Protein AF-A0A835L1B3-F1 (afdb_monomer_lite)

pLDDT: mean 74.85, std 22.52, range [35.69, 96.69]

Organism: Spodoptera exigua (NCBI:txid7107)

Structure (mmCIF, N/CA/C/O backbone):
data_AF-A0A835L1B3-F1
#
_entry.id   AF-A0A835L1B3-F1
#
loop_
_atom_site.group_PDB
_atom_site.id
_atom_site.type_symbol
_atom_site.label_atom_id
_atom_site.label_alt_id
_atom_site.label_comp_id
_atom_site.label_asym_id
_atom_site.label_entity_id
_atom_site.label_seq_id
_atom_site.pdbx_PDB_ins_code
_atom_site.Cartn_x
_atom_site.Cartn_y
_atom_site.Cartn_z
_atom_site.occupancy
_atom_site.B_iso_or_equiv
_atom_site.auth_seq_id
_atom_site.auth_comp_id
_atom_site.auth_asym_id
_atom_site.auth_atom_id
_atom_site.pdbx_PDB_model_num
ATOM 1 N N . MET A 1 1 ? 25.048 12.901 58.924 1.00 39.56 1 MET A N 1
ATOM 2 C CA . MET A 1 1 ? 25.693 12.198 57.788 1.00 39.56 1 MET A CA 1
ATOM 3 C C . MET A 1 1 ? 25.526 13.063 56.539 1.00 39.56 1 MET A C 1
ATOM 5 O O . MET A 1 1 ? 24.393 13.401 56.246 1.00 39.56 1 MET A O 1
ATOM 9 N N . LYS A 1 2 ? 26.580 13.683 55.970 1.00 37.50 2 LYS A N 1
ATOM 10 C CA . LYS A 1 2 ? 27.418 13.168 54.846 1.00 37.50 2 LYS A CA 1
ATOM 11 C C . LYS A 1 2 ? 26.522 12.588 53.729 1.00 37.50 2 LYS A C 1
ATOM 13 O O . LYS A 1 2 ? 25.831 11.626 54.021 1.00 37.50 2 LYS A O 1
ATOM 18 N N . LEU A 1 3 ? 26.440 13.075 52.483 1.00 40.12 3 LEU A N 1
ATOM 19 C CA . LEU A 1 3 ? 27.390 13.658 51.502 1.00 40.12 3 LEU A CA 1
ATOM 20 C C . LEU A 1 3 ? 26.529 14.501 50.509 1.00 40.12 3 LEU A C 1
ATOM 22 O O . LEU A 1 3 ? 25.433 14.061 50.192 1.00 40.12 3 LEU A O 1
ATOM 26 N N . ILE A 1 4 ? 26.767 15.745 50.071 1.00 42.94 4 ILE A N 1
ATOM 27 C CA . ILE A 1 4 ? 27.877 16.436 49.381 1.00 42.94 4 ILE A CA 1
ATOM 28 C C . ILE A 1 4 ? 28.267 15.842 48.007 1.00 42.94 4 ILE A C 1
ATOM 30 O O . ILE A 1 4 ? 29.036 14.892 47.927 1.00 42.94 4 ILE A O 1
ATOM 34 N N . THR A 1 5 ? 27.846 16.576 46.957 1.00 45.38 5 THR A N 1
ATOM 35 C CA . THR A 1 5 ? 28.504 16.827 45.643 1.00 45.38 5 THR A CA 1
ATOM 36 C C . THR A 1 5 ? 28.475 15.686 44.622 1.00 45.38 5 THR A C 1
ATOM 38 O O . THR A 1 5 ? 28.572 14.527 44.978 1.00 45.38 5 THR A O 1
ATOM 41 N N . ASN A 1 6 ? 28.354 15.910 43.312 1.00 40.44 6 ASN A N 1
ATOM 42 C CA . ASN A 1 6 ? 29.233 16.718 42.463 1.00 40.44 6 ASN A CA 1
ATOM 43 C C . ASN A 1 6 ? 28.739 16.542 41.008 1.00 40.44 6 ASN A C 1
ATOM 45 O O . ASN A 1 6 ? 28.420 15.409 40.686 1.00 40.44 6 ASN A O 1
ATOM 49 N N . GLN A 1 7 ? 28.665 17.587 40.165 1.00 42.50 7 GLN A N 1
ATOM 50 C CA . GLN A 1 7 ? 28.650 17.517 38.671 1.00 42.50 7 GLN A CA 1
ATOM 51 C C . GLN A 1 7 ? 28.363 18.885 38.009 1.00 42.50 7 GLN A C 1
ATOM 53 O O . GLN A 1 7 ? 28.560 19.054 36.810 1.00 42.50 7 GLN A O 1
ATOM 58 N N . LYS A 1 8 ? 27.982 19.920 38.770 1.00 50.06 8 LYS A N 1
ATOM 59 C CA . LYS A 1 8 ? 27.878 21.306 38.270 1.00 50.06 8 LYS A CA 1
ATOM 60 C C . LYS A 1 8 ? 29.138 22.120 38.593 1.00 50.06 8 LYS A C 1
ATOM 62 O O . LYS A 1 8 ? 29.060 23.087 39.337 1.00 50.06 8 LYS A O 1
ATOM 67 N N . CYS A 1 9 ? 30.314 21.720 38.102 1.00 47.31 9 CYS A N 1
ATOM 68 C CA . CYS A 1 9 ? 31.542 22.502 38.340 1.00 47.31 9 CYS A CA 1
ATOM 69 C C . CYS A 1 9 ? 32.657 22.280 37.300 1.00 47.31 9 CYS A C 1
ATOM 71 O O . CYS A 1 9 ? 33.825 22.220 37.656 1.00 47.31 9 CYS A O 1
ATOM 73 N N . TRP A 1 10 ? 32.328 22.114 36.012 1.00 35.69 10 TRP A N 1
ATOM 74 C CA . TRP A 1 10 ? 33.365 21.892 34.982 1.00 35.69 10 TRP A CA 1
ATOM 75 C C . TRP A 1 10 ? 33.267 22.773 33.728 1.00 35.69 10 TRP A C 1
ATOM 77 O O . TRP A 1 10 ? 34.101 22.658 32.837 1.00 35.69 10 TRP A O 1
ATOM 87 N N . ARG A 1 11 ? 32.320 23.719 33.645 1.00 44.75 11 ARG A N 1
ATOM 88 C CA . ARG A 1 11 ? 32.176 24.595 32.458 1.00 44.75 11 ARG A CA 1
ATOM 89 C C . ARG A 1 11 ? 32.653 26.043 32.618 1.00 44.75 11 ARG A C 1
ATOM 91 O O . ARG A 1 11 ? 32.599 26.790 31.644 1.00 44.75 11 ARG A O 1
ATOM 98 N N . THR A 1 12 ? 33.198 26.421 33.777 1.00 52.31 12 THR A N 1
ATOM 99 C CA . THR A 1 12 ? 33.579 27.825 34.053 1.00 52.31 12 THR A CA 1
ATOM 100 C C . THR A 1 12 ? 35.085 28.039 34.264 1.00 52.31 12 THR A C 1
ATOM 102 O O . THR A 1 12 ? 35.542 29.174 34.229 1.00 52.31 12 THR A O 1
ATOM 105 N N . VAL A 1 13 ? 35.894 26.979 34.397 1.00 53.03 13 VAL A N 1
ATOM 106 C CA . VAL A 1 13 ? 37.348 27.111 34.661 1.00 53.03 13 VAL A CA 1
ATOM 107 C C . VAL A 1 13 ? 38.203 27.082 33.380 1.00 53.03 13 VAL A C 1
ATOM 109 O O . VAL A 1 13 ? 39.325 27.575 33.369 1.00 53.03 13 VAL A O 1
ATOM 112 N N . LEU A 1 14 ? 37.661 26.617 32.250 1.00 47.12 14 LEU A N 1
ATOM 113 C CA . LEU A 1 14 ? 38.415 26.465 30.993 1.00 47.12 14 LEU A CA 1
ATOM 114 C C . LEU A 1 14 ? 38.430 27.699 30.068 1.00 47.12 14 LEU A C 1
ATOM 116 O O . LEU A 1 14 ? 38.910 27.602 28.944 1.00 47.12 14 LEU A O 1
ATOM 120 N N . ARG A 1 15 ? 37.946 28.869 30.511 1.00 43.03 15 ARG A N 1
ATOM 121 C CA . ARG A 1 15 ? 38.000 30.110 29.701 1.00 43.03 15 ARG A CA 1
ATOM 122 C C . ARG A 1 15 ? 39.131 31.079 30.055 1.00 43.03 15 ARG A C 1
ATOM 124 O O . ARG A 1 15 ? 39.303 32.053 29.338 1.00 43.03 15 ARG A O 1
ATOM 131 N N . ASN A 1 16 ? 39.945 30.796 31.075 1.00 42.81 16 ASN A N 1
ATOM 132 C CA . ASN A 1 16 ? 40.985 31.728 31.539 1.00 42.81 16 ASN A CA 1
ATOM 133 C C . ASN A 1 16 ? 42.440 31.271 31.292 1.00 42.81 16 ASN A C 1
ATOM 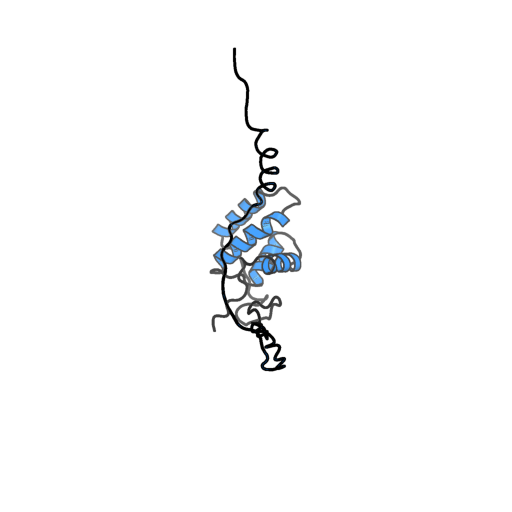135 O O . ASN A 1 16 ? 43.356 31.815 31.898 1.00 42.81 16 ASN A O 1
ATOM 139 N N . ILE A 1 17 ? 42.683 30.328 30.369 1.00 46.00 17 ILE A N 1
ATOM 140 C CA . ILE A 1 17 ? 44.040 29.870 29.975 1.00 46.00 17 ILE A CA 1
ATOM 141 C C . ILE A 1 17 ? 44.413 30.383 28.568 1.00 46.00 17 ILE A C 1
ATOM 143 O O . ILE A 1 17 ? 45.062 29.703 27.788 1.00 46.00 17 ILE A O 1
ATOM 147 N N . ILE A 1 18 ? 43.995 31.595 28.195 1.00 42.38 18 ILE A N 1
ATOM 148 C CA . ILE A 1 18 ? 44.523 32.274 26.994 1.00 42.38 18 ILE A CA 1
ATOM 149 C C . ILE A 1 18 ? 44.751 33.745 27.330 1.00 42.38 18 ILE A C 1
ATOM 151 O O . ILE A 1 18 ? 44.174 34.650 26.744 1.00 42.38 18 ILE A O 1
ATOM 155 N N . PHE A 1 19 ? 45.581 34.000 28.336 1.00 38.97 19 PHE A N 1
ATOM 156 C CA . PHE A 1 19 ? 46.254 35.283 28.467 1.00 38.97 19 PHE A CA 1
ATOM 157 C C . PHE A 1 19 ? 47.534 35.072 29.270 1.00 38.97 19 PHE A C 1
ATOM 159 O O . PHE A 1 19 ? 47.504 34.433 30.318 1.00 38.97 19 PHE A O 1
ATOM 166 N N . ARG A 1 20 ? 48.633 35.671 28.794 1.00 39.88 20 ARG A N 1
ATOM 167 C CA . ARG A 1 20 ? 49.923 35.842 29.489 1.00 39.88 20 ARG A CA 1
ATOM 168 C C . ARG A 1 20 ? 50.966 34.726 29.310 1.00 39.88 20 ARG A C 1
ATOM 170 O O . ARG A 1 20 ? 51.233 33.966 30.230 1.00 39.88 20 ARG A O 1
ATOM 177 N N . LYS A 1 21 ? 51.757 34.815 28.233 1.00 41.16 21 LYS A N 1
ATOM 178 C CA . LYS A 1 21 ? 53.211 35.008 28.409 1.00 41.16 21 LYS A CA 1
ATOM 179 C C . LYS A 1 21 ? 53.887 35.525 27.141 1.00 41.16 21 LYS A C 1
ATOM 181 O O . LYS A 1 21 ? 54.009 34.841 26.137 1.00 41.16 21 LYS A O 1
ATOM 186 N N . ASN A 1 22 ? 54.322 36.771 27.251 1.00 37.41 22 ASN A N 1
ATOM 187 C CA . ASN A 1 22 ? 55.206 37.480 26.345 1.00 37.41 22 ASN A CA 1
ATOM 188 C C . ASN A 1 22 ? 56.649 37.370 26.889 1.00 37.41 22 ASN A C 1
ATOM 190 O O . ASN A 1 22 ? 56.810 37.438 28.111 1.00 37.41 22 ASN A O 1
ATOM 194 N N . ARG A 1 23 ? 57.638 37.283 25.980 1.00 42.69 23 ARG A N 1
ATOM 195 C CA . ARG A 1 23 ? 59.117 37.465 26.081 1.00 42.69 23 ARG A CA 1
ATOM 196 C C . ARG A 1 23 ? 59.906 36.247 25.580 1.00 42.69 23 ARG A C 1
ATOM 198 O O . ARG A 1 23 ? 59.849 35.197 26.199 1.00 42.69 23 ARG A O 1
ATOM 205 N N . LYS A 1 24 ? 60.508 36.328 24.384 1.00 40.81 24 LYS A N 1
ATOM 206 C CA . LYS A 1 24 ? 61.793 36.980 23.988 1.00 40.81 24 LYS A CA 1
ATOM 207 C C . LYS A 1 24 ? 62.984 36.026 24.156 1.00 40.81 24 LYS A C 1
ATOM 209 O O . LYS A 1 24 ? 63.309 35.747 25.296 1.00 40.81 24 LYS A O 1
ATOM 214 N N . ILE A 1 25 ? 63.645 35.679 23.044 1.00 42.78 25 ILE A N 1
ATOM 215 C CA . ILE A 1 25 ? 65.101 35.480 22.794 1.00 42.78 25 ILE A CA 1
ATOM 216 C C . ILE A 1 25 ? 65.196 35.437 21.243 1.00 42.78 25 ILE A C 1
ATOM 218 O O . ILE A 1 25 ? 64.512 34.613 20.652 1.00 42.78 25 ILE A O 1
ATOM 222 N N . LEU A 1 26 ? 65.691 36.419 20.475 1.00 40.78 26 LEU A N 1
ATOM 223 C CA . LEU A 1 26 ? 67.037 37.000 20.280 1.00 40.78 26 LEU A CA 1
ATOM 224 C C . LEU A 1 26 ? 68.146 36.034 19.811 1.00 40.78 26 LEU A C 1
ATOM 226 O O . LEU A 1 26 ? 68.827 35.453 20.644 1.00 40.78 26 LEU A O 1
ATOM 230 N N . SER A 1 27 ? 68.391 36.019 18.493 1.00 41.12 27 SER A N 1
ATOM 231 C CA . SER A 1 27 ? 69.710 36.132 17.815 1.00 41.12 27 SER A CA 1
ATOM 232 C C . SER A 1 27 ? 69.464 36.192 16.284 1.00 41.12 27 SER A C 1
ATOM 234 O O . SER A 1 27 ? 68.778 35.331 15.749 1.00 41.12 27 SER A O 1
ATOM 236 N N . ASN A 1 28 ? 69.697 37.312 15.575 1.00 36.75 28 ASN A N 1
ATOM 237 C CA . ASN A 1 28 ? 70.957 37.755 14.932 1.00 36.75 28 ASN A CA 1
ATOM 238 C C . ASN A 1 28 ? 71.583 36.619 14.081 1.00 36.75 28 ASN A C 1
ATOM 240 O O . ASN A 1 28 ? 71.908 35.592 14.655 1.00 36.75 28 ASN A O 1
ATOM 244 N N . THR A 1 29 ? 71.772 36.679 12.754 1.00 42.84 29 THR A N 1
ATOM 245 C CA . THR A 1 29 ? 72.338 37.739 11.895 1.00 42.84 29 THR A CA 1
ATOM 246 C C . THR A 1 29 ? 72.167 37.410 10.384 1.00 42.84 29 THR A C 1
ATOM 248 O O . THR A 1 29 ? 72.032 36.252 10.010 1.00 42.84 29 THR A O 1
ATOM 251 N N . MET A 1 30 ? 72.317 38.448 9.541 1.00 35.78 30 MET A N 1
ATOM 252 C CA . MET A 1 30 ? 72.874 38.457 8.164 1.00 35.78 30 MET A CA 1
ATOM 253 C C . MET A 1 30 ? 71.969 38.287 6.917 1.00 35.78 30 MET A C 1
ATOM 255 O O . MET A 1 30 ? 71.525 37.206 6.560 1.00 35.78 30 MET A O 1
ATOM 259 N N . LEU A 1 31 ? 71.891 39.415 6.189 1.00 39.91 31 LEU A N 1
ATOM 260 C CA . LEU A 1 31 ? 72.071 39.583 4.735 1.00 39.91 31 LEU A CA 1
ATOM 261 C C . LEU A 1 31 ? 71.072 38.917 3.770 1.00 39.91 31 LEU A C 1
ATOM 263 O O . LEU A 1 31 ? 71.227 37.774 3.363 1.00 39.91 31 LEU A O 1
ATOM 267 N N . SER A 1 32 ? 70.189 39.726 3.182 1.00 36.97 32 SER A N 1
ATOM 268 C CA . SER A 1 32 ? 70.468 40.360 1.875 1.00 36.97 32 SER A CA 1
ATOM 269 C C . SER A 1 32 ? 69.194 40.971 1.281 1.00 36.97 32 SER A C 1
ATOM 271 O O . SER A 1 32 ? 68.186 40.310 1.048 1.00 36.97 32 SER A O 1
ATOM 273 N N . SER A 1 33 ? 69.242 42.278 1.033 1.00 41.28 33 SER A N 1
ATOM 274 C CA . SER A 1 33 ? 68.294 42.973 0.170 1.00 41.28 33 SER A CA 1
ATOM 275 C C . SER A 1 33 ? 68.805 42.926 -1.269 1.00 41.28 33 SER A C 1
ATOM 277 O O . SER A 1 33 ? 69.957 43.292 -1.484 1.00 41.28 33 SER A O 1
ATOM 279 N N . LEU A 1 34 ? 67.951 42.583 -2.236 1.00 43.41 34 LEU A N 1
ATOM 280 C CA . LEU A 1 34 ? 67.526 43.460 -3.345 1.00 43.41 34 LEU A CA 1
ATOM 281 C C . LEU A 1 34 ? 67.055 42.660 -4.567 1.00 43.41 34 LEU A C 1
ATOM 283 O O . LEU A 1 34 ? 67.799 41.902 -5.171 1.00 43.41 34 LEU A O 1
ATOM 287 N N . ARG A 1 35 ? 65.825 43.001 -4.970 1.00 45.69 35 ARG A N 1
ATOM 288 C CA . ARG A 1 35 ? 65.321 43.082 -6.348 1.00 45.69 35 ARG A CA 1
ATOM 289 C C . ARG A 1 35 ? 65.529 41.864 -7.243 1.00 45.69 35 ARG A C 1
ATOM 291 O O . ARG A 1 35 ? 66.496 41.788 -7.993 1.00 45.69 35 ARG A O 1
ATOM 298 N N . THR A 1 36 ? 64.461 41.089 -7.406 1.00 43.97 36 THR A N 1
ATOM 299 C CA . THR A 1 36 ? 64.092 40.638 -8.753 1.00 43.97 36 THR A CA 1
ATOM 300 C C . THR A 1 36 ? 62.587 40.418 -8.862 1.00 43.97 36 THR A C 1
ATOM 302 O O . THR A 1 36 ? 61.997 39.713 -8.054 1.00 43.97 36 THR A O 1
ATOM 305 N N . GLY A 1 37 ? 61.986 41.022 -9.888 1.00 49.31 37 GLY A N 1
ATOM 306 C CA . GLY A 1 37 ? 60.818 40.460 -10.561 1.00 49.31 37 GLY A CA 1
ATOM 307 C C . GLY A 1 37 ? 59.454 40.750 -9.948 1.00 49.31 37 GLY A C 1
ATOM 308 O O . GLY A 1 37 ? 58.893 39.936 -9.224 1.00 49.31 37 GLY A O 1
ATOM 309 N N . VAL A 1 38 ? 58.843 41.851 -10.386 1.00 53.59 38 VAL A N 1
ATOM 310 C CA . VAL A 1 38 ? 57.388 41.908 -10.554 1.00 53.59 38 VAL A CA 1
ATOM 311 C C . VAL A 1 38 ? 57.008 40.815 -11.555 1.00 53.59 38 VAL A C 1
ATOM 313 O O . VAL A 1 38 ? 57.114 41.006 -12.760 1.00 53.59 38 VAL A O 1
ATOM 316 N N . GLN A 1 39 ? 56.598 39.653 -11.060 1.00 47.41 39 GLN A N 1
ATOM 317 C CA . GLN A 1 39 ? 55.793 38.705 -11.820 1.00 47.41 39 GLN A CA 1
ATOM 318 C C . GLN A 1 39 ? 54.644 38.265 -10.927 1.00 47.41 39 GLN A C 1
ATOM 320 O O . GLN A 1 39 ? 54.694 37.267 -10.212 1.00 47.41 39 GLN A O 1
ATOM 325 N N . GLY A 1 40 ? 53.590 39.078 -10.973 1.00 52.69 40 GLY A N 1
ATOM 326 C CA . GLY A 1 40 ? 52.263 38.620 -10.631 1.00 52.69 40 GLY A CA 1
ATOM 327 C C . GLY A 1 40 ? 51.915 37.449 -11.537 1.00 52.69 40 GLY A C 1
ATOM 328 O O . GLY A 1 40 ? 51.567 37.627 -12.696 1.00 52.69 40 GLY A O 1
ATOM 329 N N . VAL A 1 41 ? 51.989 36.248 -10.988 1.00 51.03 41 VAL A N 1
ATOM 330 C CA . VAL A 1 41 ? 51.134 35.153 -11.414 1.00 51.03 41 VAL A CA 1
ATOM 331 C C . VAL A 1 41 ? 50.456 34.694 -10.145 1.00 51.03 41 VAL A C 1
ATOM 333 O O . VAL A 1 41 ? 50.950 33.846 -9.406 1.00 51.03 41 VAL A O 1
ATOM 336 N N . TRP A 1 42 ? 49.307 35.313 -9.886 1.00 46.31 42 TRP A N 1
ATOM 337 C CA . TRP A 1 42 ? 48.215 34.645 -9.208 1.00 46.31 42 TRP A CA 1
ATOM 338 C C . TRP A 1 42 ? 48.044 33.293 -9.906 1.00 46.31 42 TRP A C 1
ATOM 340 O O . TRP A 1 42 ? 47.368 33.199 -10.929 1.00 46.31 42 TRP A O 1
ATOM 350 N N . ARG A 1 43 ? 48.704 32.236 -9.417 1.00 47.88 43 ARG A N 1
ATOM 351 C CA . ARG A 1 43 ? 48.284 30.875 -9.736 1.00 47.88 43 ARG A CA 1
ATOM 352 C C . ARG A 1 43 ? 46.947 30.740 -9.043 1.00 47.88 43 ARG A C 1
ATOM 354 O O . ARG A 1 43 ? 46.880 30.415 -7.861 1.00 47.88 43 ARG A O 1
ATOM 361 N N . ALA A 1 44 ? 45.902 31.113 -9.775 1.00 57.59 44 ALA A N 1
ATOM 362 C CA . ALA A 1 44 ? 44.543 30.769 -9.455 1.00 57.59 44 ALA A CA 1
ATOM 363 C C . ALA A 1 44 ? 44.571 29.294 -9.065 1.00 57.59 44 ALA A C 1
ATOM 365 O O . ALA A 1 44 ? 44.893 28.430 -9.881 1.00 57.59 44 ALA A O 1
ATOM 366 N N . ALA A 1 45 ? 44.313 29.019 -7.791 1.00 60.81 45 ALA A N 1
ATOM 367 C CA . ALA A 1 45 ? 43.899 27.704 -7.365 1.00 60.81 45 ALA A CA 1
ATOM 368 C C . ALA A 1 45 ? 42.539 27.473 -8.031 1.00 60.81 45 ALA A C 1
ATOM 370 O O . ALA A 1 45 ? 41.491 27.710 -7.433 1.00 60.81 45 ALA A O 1
ATOM 371 N N . SER A 1 46 ? 42.555 27.103 -9.311 1.00 64.12 46 SER A N 1
ATOM 372 C CA . SER A 1 46 ? 41.392 26.608 -10.017 1.00 64.12 46 SER A CA 1
ATOM 373 C C . SER A 1 46 ? 41.054 25.279 -9.363 1.00 64.12 46 SER A C 1
ATOM 375 O O . SER A 1 46 ? 41.567 24.219 -9.713 1.00 64.12 46 SER A O 1
ATOM 377 N N . ARG A 1 47 ? 40.213 25.341 -8.329 1.00 65.81 47 ARG A N 1
ATOM 378 C CA . ARG A 1 47 ? 39.499 24.163 -7.854 1.00 65.81 47 ARG A CA 1
ATOM 379 C C . ARG A 1 47 ? 38.743 23.638 -9.069 1.00 65.81 47 ARG A C 1
ATOM 381 O O . ARG A 1 47 ? 37.850 24.315 -9.569 1.00 65.81 47 ARG A O 1
ATOM 388 N N . SER A 1 48 ? 39.161 22.484 -9.578 1.00 71.69 48 SER A N 1
ATOM 389 C CA . SER A 1 48 ? 38.442 21.756 -10.618 1.00 71.69 48 SER A CA 1
ATOM 390 C C . SER A 1 48 ? 37.012 21.538 -10.131 1.00 71.69 48 SER A C 1
ATOM 392 O O . SER A 1 48 ? 36.788 20.751 -9.212 1.00 71.69 48 SER A O 1
ATOM 394 N N . ILE A 1 49 ? 36.051 22.254 -10.713 1.00 75.50 49 ILE A N 1
ATOM 395 C CA . ILE A 1 49 ? 34.630 22.000 -10.488 1.00 75.50 49 ILE A CA 1
ATOM 396 C C . ILE A 1 49 ? 34.322 20.709 -11.241 1.00 75.50 49 ILE A C 1
ATOM 398 O O . ILE A 1 49 ? 34.248 20.709 -12.466 1.00 75.50 49 ILE A O 1
ATOM 402 N N . GLN A 1 50 ? 34.207 19.595 -10.521 1.00 77.69 50 GLN A N 1
ATOM 403 C CA . GLN A 1 50 ? 33.669 18.364 -11.090 1.00 77.69 50 GLN A CA 1
ATOM 404 C C . GLN A 1 50 ? 32.167 18.315 -10.823 1.00 77.69 50 GLN A C 1
ATOM 406 O O . GLN A 1 50 ? 31.726 18.469 -9.686 1.00 77.69 50 GLN A O 1
ATOM 411 N N . THR A 1 51 ? 31.384 18.099 -11.872 1.00 76.38 51 THR A N 1
ATOM 412 C CA . THR A 1 51 ? 29.971 17.730 -11.770 1.00 76.38 51 THR A CA 1
ATOM 413 C C . THR A 1 51 ? 29.884 16.209 -11.773 1.00 76.38 51 THR A C 1
ATOM 415 O O . THR A 1 51 ? 30.343 15.576 -12.724 1.00 76.38 51 THR A O 1
ATOM 418 N N . SER A 1 52 ? 29.320 15.605 -10.728 1.00 78.50 52 SER A N 1
ATOM 419 C CA . SER A 1 52 ? 28.979 14.179 -10.747 1.00 78.50 52 SER A CA 1
ATOM 420 C C . SER A 1 52 ? 27.973 13.905 -11.866 1.00 78.50 52 SER A C 1
ATOM 422 O O . SER A 1 52 ? 27.056 14.704 -12.070 1.00 78.50 52 SER A O 1
ATOM 424 N N . SER A 1 53 ? 28.113 12.780 -12.570 1.00 77.12 53 SER A N 1
ATOM 425 C CA . SER A 1 53 ? 27.075 12.304 -13.485 1.00 77.12 53 SER A CA 1
ATOM 426 C C . SER A 1 53 ? 25.754 12.161 -12.725 1.00 77.12 53 SER A C 1
ATOM 428 O O . SER A 1 53 ? 25.691 11.521 -11.675 1.00 77.12 53 SER A O 1
ATOM 430 N N . ALA A 1 54 ? 24.691 12.781 -13.235 1.00 73.06 54 ALA A N 1
ATOM 431 C CA . ALA A 1 54 ? 23.348 12.532 -12.735 1.00 73.06 54 ALA A CA 1
ATOM 432 C C . ALA A 1 54 ? 22.935 11.132 -13.204 1.00 73.06 54 ALA A C 1
ATOM 434 O O . ALA A 1 54 ? 22.566 10.946 -14.362 1.00 73.06 54 ALA A O 1
ATOM 435 N N . LEU A 1 55 ? 23.045 10.135 -12.327 1.00 68.75 55 LEU A N 1
ATOM 436 C CA . LEU A 1 55 ? 22.425 8.838 -12.572 1.00 68.75 55 LEU A CA 1
ATOM 437 C C . LEU A 1 55 ? 20.909 9.040 -12.525 1.00 68.75 55 LEU A C 1
ATOM 439 O O . LEU A 1 55 ? 20.373 9.498 -11.513 1.00 68.75 55 LEU A O 1
ATOM 443 N N . GLN A 1 56 ? 20.219 8.737 -13.625 1.00 62.91 56 GLN A N 1
ATOM 444 C CA . GLN A 1 56 ? 18.769 8.603 -13.571 1.00 62.91 56 GLN A CA 1
ATOM 445 C C . GLN A 1 56 ? 18.446 7.439 -12.635 1.00 62.91 56 GLN A C 1
ATOM 447 O O . GLN A 1 56 ? 19.064 6.379 -12.710 1.00 62.91 56 GLN A O 1
ATOM 452 N N . HIS A 1 57 ? 17.525 7.665 -11.704 1.00 64.50 57 HIS A N 1
ATOM 453 C CA . HIS A 1 57 ? 17.056 6.605 -10.829 1.00 64.50 57 HIS A CA 1
ATOM 454 C C . HIS A 1 57 ? 16.224 5.622 -11.660 1.00 64.50 57 HIS A C 1
ATOM 456 O O . HIS A 1 57 ? 15.369 6.034 -12.439 1.00 64.50 57 HIS A O 1
ATOM 462 N N . ASP A 1 58 ? 16.474 4.330 -11.483 1.00 63.34 58 ASP A N 1
ATOM 463 C CA . ASP A 1 58 ? 15.794 3.255 -12.221 1.00 63.34 58 ASP A CA 1
ATOM 464 C C . ASP A 1 58 ? 14.331 3.051 -11.751 1.00 63.34 58 ASP A C 1
ATOM 466 O O . ASP A 1 58 ? 13.514 2.391 -12.387 1.00 63.34 58 ASP A O 1
ATOM 470 N N . S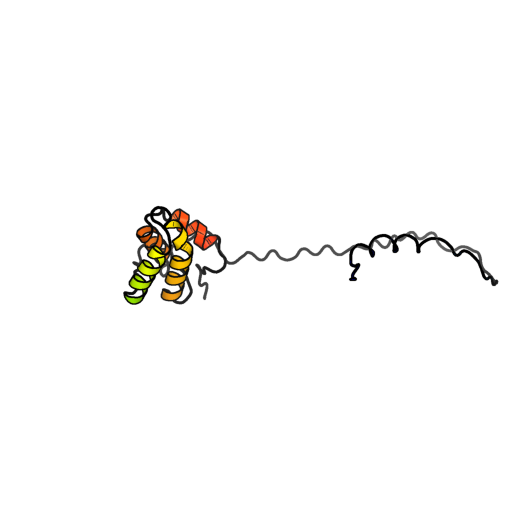ER A 1 59 ? 13.950 3.664 -10.623 1.00 67.06 59 SER A N 1
ATOM 471 C CA . SER A 1 59 ? 12.633 3.501 -10.001 1.00 67.06 59 SER A CA 1
ATOM 472 C C . SER A 1 59 ? 11.580 4.476 -10.543 1.00 67.06 59 SER A C 1
ATOM 474 O O . SER A 1 59 ? 11.288 5.500 -9.921 1.00 67.06 59 SER A O 1
ATOM 476 N N . LEU A 1 60 ? 10.944 4.152 -11.668 1.00 72.19 60 LEU A N 1
ATOM 477 C CA . LEU A 1 60 ? 9.797 4.929 -12.145 1.00 72.19 60 LEU A CA 1
ATOM 478 C C . LEU A 1 60 ? 8.648 4.916 -11.107 1.00 72.19 60 LEU A C 1
ATOM 480 O O . LEU A 1 60 ? 8.168 3.870 -10.658 1.00 72.19 60 LEU A O 1
ATOM 484 N N . PHE A 1 61 ? 8.180 6.103 -10.709 1.00 83.56 61 PHE A N 1
ATOM 485 C CA . PHE A 1 61 ? 7.021 6.257 -9.810 1.00 83.56 61 PHE A CA 1
ATOM 486 C C . PHE A 1 61 ? 5.675 6.065 -10.518 1.00 83.56 61 PHE A C 1
ATOM 488 O O . PHE A 1 61 ? 4.642 5.946 -9.867 1.00 83.56 61 PHE A O 1
ATOM 495 N N . VAL A 1 62 ? 5.692 6.014 -11.848 1.00 86.56 62 VAL A N 1
ATOM 496 C CA . VAL A 1 62 ? 4.520 5.777 -12.689 1.00 86.56 62 VAL A CA 1
ATOM 497 C C . VAL A 1 62 ? 4.491 4.303 -13.076 1.00 86.56 62 VAL A C 1
ATOM 499 O O . VAL A 1 62 ? 5.500 3.772 -13.535 1.00 86.56 62 VAL A O 1
ATOM 502 N N . HIS A 1 63 ? 3.343 3.656 -12.890 1.00 86.81 63 HIS A N 1
ATOM 503 C CA . HIS A 1 63 ? 3.113 2.300 -13.380 1.00 86.81 63 HIS A CA 1
ATOM 504 C C . HIS A 1 63 ? 2.777 2.335 -14.876 1.00 86.81 63 HIS A C 1
ATOM 506 O O . HIS A 1 63 ? 2.076 3.235 -15.344 1.00 86.81 63 HIS A O 1
ATOM 512 N N . ARG A 1 64 ? 3.302 1.364 -15.620 1.00 87.62 64 ARG A N 1
ATOM 513 C CA . ARG A 1 64 ? 2.943 1.092 -17.011 1.00 87.62 64 ARG A CA 1
ATOM 514 C C . ARG A 1 64 ? 2.575 -0.375 -17.093 1.00 87.62 64 ARG A C 1
ATOM 516 O O . ARG A 1 64 ? 3.334 -1.195 -16.584 1.00 87.62 64 ARG A O 1
ATOM 523 N N . ASP A 1 65 ? 1.462 -0.668 -17.748 1.00 89.25 65 ASP A N 1
ATOM 524 C CA . ASP A 1 65 ? 0.989 -2.038 -17.867 1.00 89.25 65 ASP A CA 1
ATOM 525 C C . ASP A 1 65 ? 1.991 -2.859 -18.685 1.00 89.25 65 ASP A C 1
ATOM 527 O O . ASP A 1 65 ? 2.381 -2.495 -19.799 1.00 89.25 65 ASP A O 1
ATOM 531 N N . THR A 1 66 ? 2.421 -3.970 -18.105 1.00 87.12 66 THR A N 1
ATOM 532 C CA . THR A 1 66 ? 3.260 -4.980 -18.752 1.00 87.12 66 THR A CA 1
ATOM 533 C C . THR A 1 66 ? 2.469 -6.288 -18.826 1.00 87.12 66 THR A C 1
ATOM 535 O O . THR A 1 66 ? 1.467 -6.445 -18.125 1.00 87.12 66 THR A O 1
ATOM 538 N N . PRO A 1 67 ? 2.862 -7.260 -19.665 1.00 86.50 67 PRO A N 1
ATOM 539 C CA . PRO A 1 67 ? 2.183 -8.557 -19.680 1.00 86.50 67 PRO A CA 1
ATOM 540 C C . PRO A 1 67 ? 2.235 -9.286 -18.323 1.00 86.50 67 PRO A C 1
ATOM 542 O O . PRO A 1 67 ? 1.359 -10.102 -18.054 1.00 86.50 67 PRO A O 1
ATOM 545 N N . GLU A 1 68 ? 3.225 -8.985 -17.477 1.00 84.38 68 GLU A N 1
ATOM 546 C CA . GLU A 1 68 ? 3.451 -9.629 -16.173 1.00 84.38 68 GLU A CA 1
ATOM 547 C C . GLU A 1 68 ? 2.838 -8.856 -14.992 1.00 84.38 68 GLU A C 1
ATOM 549 O O . GLU A 1 68 ? 2.396 -9.469 -14.022 1.00 84.38 68 GLU A O 1
ATOM 554 N N . ASP A 1 69 ? 2.787 -7.524 -15.077 1.00 88.12 69 ASP A N 1
ATOM 555 C CA . ASP A 1 69 ? 2.209 -6.633 -14.066 1.00 88.12 69 ASP A CA 1
ATOM 556 C C . ASP A 1 69 ? 1.163 -5.729 -14.730 1.00 88.12 69 ASP A C 1
ATOM 558 O O . ASP A 1 69 ? 1.497 -4.743 -15.394 1.00 88.12 69 ASP A O 1
ATOM 562 N N . ASN A 1 70 ? -0.104 -6.119 -14.587 1.00 87.56 70 ASN A N 1
ATOM 563 C CA . ASN A 1 70 ? -1.275 -5.407 -15.087 1.00 87.56 70 ASN A CA 1
ATOM 564 C C . ASN A 1 70 ? -2.448 -5.567 -14.099 1.00 87.56 70 ASN A C 1
ATOM 566 O O . ASN A 1 70 ? -2.464 -6.512 -13.307 1.00 87.56 70 ASN A O 1
ATOM 570 N N . PRO A 1 71 ? -3.441 -4.663 -14.125 1.00 87.81 71 PRO A N 1
ATOM 571 C CA . PRO A 1 71 ? -4.568 -4.698 -13.193 1.00 87.81 71 PRO A CA 1
ATOM 572 C C . PRO A 1 71 ? -5.561 -5.844 -13.432 1.00 87.81 71 PRO A C 1
ATOM 574 O O . PRO A 1 71 ? -6.394 -6.097 -12.559 1.00 87.81 71 PRO A O 1
ATOM 577 N N . ASP A 1 72 ? -5.496 -6.501 -14.591 1.00 89.19 72 ASP A N 1
ATOM 578 C CA . ASP A 1 72 ? -6.431 -7.552 -14.999 1.00 89.19 72 ASP A CA 1
ATOM 579 C C . ASP A 1 72 ? -6.053 -8.924 -14.426 1.00 89.19 72 ASP A C 1
ATOM 581 O O . ASP A 1 72 ? -6.924 -9.774 -14.235 1.00 89.19 72 ASP A O 1
ATOM 585 N N . ILE A 1 73 ? -4.771 -9.147 -14.109 1.00 88.38 73 ILE A N 1
ATOM 586 C CA . ILE A 1 73 ? -4.308 -10.361 -13.434 1.00 88.38 73 ILE A CA 1
ATOM 587 C C . ILE A 1 73 ? -4.885 -10.379 -12.010 1.00 88.38 73 ILE A C 1
ATOM 589 O O . ILE A 1 73 ? -4.532 -9.523 -11.196 1.00 88.38 73 ILE A O 1
ATOM 593 N N . PRO A 1 74 ? -5.743 -11.348 -11.648 1.00 87.00 74 PRO A N 1
ATOM 594 C CA . PRO A 1 74 ? -6.311 -11.402 -10.309 1.00 87.00 74 PRO A CA 1
ATOM 595 C C . PRO A 1 74 ? -5.258 -11.864 -9.294 1.00 87.00 74 PRO A C 1
ATOM 597 O O . PRO A 1 74 ? -4.610 -12.896 -9.471 1.00 87.00 74 PRO A O 1
ATOM 600 N N . PHE A 1 75 ? -5.123 -11.128 -8.190 1.00 92.69 75 PHE A N 1
ATOM 601 C CA . PHE A 1 75 ? -4.293 -11.516 -7.050 1.00 92.69 75 PHE A CA 1
ATOM 602 C C . PHE A 1 75 ? -5.168 -11.787 -5.829 1.00 92.69 75 PHE A C 1
ATOM 604 O O . PHE A 1 75 ? -5.925 -10.921 -5.399 1.00 92.69 75 PHE A O 1
ATOM 611 N N . GLU A 1 76 ? -5.018 -12.963 -5.223 1.00 94.25 76 GLU A N 1
ATOM 612 C CA . GLU A 1 76 ? -5.724 -13.350 -4.002 1.00 94.25 76 GLU A CA 1
ATOM 613 C C . GLU A 1 76 ? -4.746 -13.874 -2.950 1.00 94.25 76 GLU A C 1
ATOM 615 O O . GLU A 1 76 ? -3.763 -14.553 -3.256 1.00 94.25 76 GLU A O 1
ATOM 620 N N . PHE A 1 77 ? -5.019 -13.586 -1.677 1.00 95.00 77 PHE A N 1
ATOM 621 C CA . PHE A 1 77 ? -4.211 -14.120 -0.581 1.00 95.00 77 PHE A CA 1
ATOM 622 C C . PHE A 1 77 ? -4.419 -15.631 -0.430 1.00 95.00 77 PHE A C 1
ATOM 624 O O . PHE A 1 77 ? -5.541 -16.128 -0.542 1.00 95.00 77 PHE A O 1
ATOM 631 N N . SER A 1 78 ? -3.353 -16.367 -0.110 1.00 96.00 78 SER A N 1
ATOM 632 C CA . SER A 1 78 ? -3.474 -17.782 0.265 1.00 96.00 78 SER A CA 1
ATOM 633 C C . SER A 1 78 ? -4.297 -17.940 1.550 1.00 96.00 78 SER A C 1
ATOM 635 O O . SER A 1 78 ? -4.366 -17.024 2.369 1.00 96.00 78 SER A O 1
ATOM 637 N N . GLU A 1 79 ? -4.904 -19.103 1.784 1.00 95.50 79 GLU A N 1
ATOM 638 C CA . GLU A 1 79 ? -5.744 -19.325 2.975 1.00 95.50 79 GLU A CA 1
ATOM 639 C C . GLU A 1 79 ? -4.993 -19.091 4.296 1.00 95.50 79 GLU A C 1
ATOM 641 O O . GLU A 1 79 ? -5.529 -18.494 5.232 1.00 95.50 79 GLU A O 1
ATOM 646 N N . ALA A 1 80 ? -3.720 -19.494 4.362 1.00 95.31 80 ALA A N 1
ATOM 647 C CA . ALA A 1 80 ? -2.861 -19.227 5.514 1.00 95.31 80 ALA A CA 1
ATOM 648 C C . ALA A 1 80 ? -2.642 -17.720 5.728 1.00 95.31 80 ALA A C 1
ATOM 650 O O . ALA A 1 80 ? -2.579 -17.248 6.864 1.00 95.31 80 ALA A O 1
ATOM 651 N N . ASN A 1 81 ? -2.546 -16.960 4.639 1.00 96.12 81 ASN A N 1
ATOM 652 C CA . ASN A 1 81 ? -2.370 -15.518 4.670 1.00 96.12 81 ASN A CA 1
ATOM 653 C C . ASN A 1 81 ? -3.672 -14.779 4.981 1.00 96.12 81 ASN A C 1
ATOM 655 O O . ASN A 1 81 ? -3.618 -13.810 5.727 1.00 96.12 81 ASN A O 1
ATOM 659 N N . LYS A 1 82 ? -4.839 -15.273 4.551 1.00 96.06 82 LYS A N 1
ATOM 660 C CA . LYS A 1 82 ? -6.147 -14.714 4.942 1.00 96.06 82 LYS A CA 1
ATOM 661 C C . LYS A 1 82 ? -6.336 -14.704 6.464 1.00 96.06 82 LYS A C 1
ATOM 663 O O . LYS A 1 82 ? -6.689 -13.675 7.028 1.00 96.06 82 LYS A O 1
ATOM 668 N N . LYS A 1 83 ? -5.956 -15.787 7.152 1.00 96.62 83 LYS A N 1
ATOM 669 C CA . LYS A 1 83 ? -5.969 -15.837 8.630 1.00 96.62 83 LYS A CA 1
ATOM 670 C C . LYS A 1 83 ? -5.043 -14.793 9.265 1.00 96.62 83 LYS A C 1
ATOM 672 O O . LYS A 1 83 ? -5.370 -14.199 10.288 1.00 96.62 83 LYS A O 1
ATOM 677 N N . ARG A 1 84 ? -3.875 -14.547 8.659 1.00 96.31 84 ARG A N 1
ATOM 678 C CA . ARG A 1 84 ? -2.945 -13.501 9.118 1.00 96.31 84 ARG A CA 1
ATOM 679 C C . ARG A 1 84 ? -3.495 -12.101 8.869 1.00 96.31 84 ARG A C 1
ATOM 681 O O . ARG A 1 84 ? -3.317 -11.239 9.718 1.00 96.31 84 ARG A O 1
ATOM 688 N N . VAL A 1 85 ? -4.168 -11.885 7.741 1.00 96.12 85 VAL A N 1
ATOM 689 C CA . VAL A 1 85 ? -4.854 -10.626 7.426 1.00 96.12 85 VAL A CA 1
ATOM 690 C C . VAL A 1 85 ? -5.895 -10.315 8.501 1.00 96.12 85 VAL A C 1
ATOM 692 O O . VAL A 1 85 ? -5.877 -9.221 9.054 1.00 96.12 85 VAL A O 1
ATOM 695 N N . GLU A 1 86 ? -6.738 -11.281 8.864 1.00 94.75 86 GLU A N 1
ATOM 696 C CA . GLU A 1 86 ? -7.731 -11.122 9.936 1.00 94.75 86 GLU A CA 1
ATOM 697 C C . GLU A 1 86 ? -7.076 -10.790 11.285 1.00 94.75 86 GLU A C 1
ATOM 699 O O . GLU A 1 86 ? -7.494 -9.852 11.965 1.00 94.75 86 GLU A O 1
ATOM 704 N N . ALA A 1 87 ? -5.996 -11.495 11.639 1.00 95.31 87 ALA A N 1
ATOM 705 C CA . ALA A 1 87 ? -5.238 -11.216 12.856 1.00 95.31 87 ALA A CA 1
ATOM 706 C C . ALA A 1 87 ? -4.639 -9.798 12.860 1.00 95.31 87 ALA A C 1
ATOM 708 O O . ALA A 1 87 ? -4.695 -9.114 13.878 1.00 95.31 87 ALA A O 1
ATOM 709 N N . LEU A 1 88 ? -4.102 -9.334 11.725 1.00 95.50 88 LEU A N 1
ATOM 710 C CA . LEU A 1 88 ? -3.558 -7.981 11.579 1.00 95.50 88 LEU A CA 1
ATOM 711 C C . LEU A 1 88 ? -4.645 -6.913 11.688 1.00 95.50 88 LEU A C 1
ATOM 713 O O . LEU A 1 88 ? -4.424 -5.886 12.326 1.00 95.50 88 LEU A O 1
ATOM 717 N N . LEU A 1 89 ? -5.817 -7.148 11.097 1.00 94.19 89 LEU A N 1
ATOM 718 C CA . LEU A 1 89 ? -6.949 -6.228 11.194 1.00 94.19 89 LEU A CA 1
ATOM 719 C C . LEU A 1 89 ? -7.451 -6.100 12.637 1.00 94.19 89 LEU A C 1
ATOM 721 O O . LEU A 1 89 ? -7.807 -4.997 13.040 1.00 94.19 89 LEU A O 1
ATOM 725 N N . GLY A 1 90 ? -7.409 -7.181 13.423 1.00 94.19 90 GLY A N 1
ATOM 726 C CA . GLY A 1 90 ? -7.803 -7.179 14.835 1.00 94.19 90 GLY A CA 1
ATOM 727 C C . GLY A 1 90 ? -6.891 -6.370 15.768 1.00 94.19 90 GLY A C 1
ATOM 728 O O . GLY A 1 90 ? -7.311 -6.021 16.868 1.00 94.19 90 GLY A O 1
ATOM 729 N N . ILE A 1 91 ? -5.662 -6.039 15.348 1.00 95.25 91 ILE A N 1
ATOM 730 C CA . ILE A 1 91 ? -4.737 -5.196 16.132 1.00 95.25 91 ILE A CA 1
ATOM 731 C C . ILE A 1 91 ? -5.212 -3.736 16.159 1.00 95.25 91 ILE A C 1
ATOM 733 O O . ILE A 1 91 ? -4.958 -3.013 17.124 1.00 95.25 91 ILE A O 1
ATOM 737 N N . TYR A 1 92 ? -5.888 -3.288 15.099 1.00 94.00 92 TYR A N 1
ATOM 738 C CA . TYR A 1 92 ? -6.307 -1.900 14.947 1.00 94.00 92 TYR A CA 1
ATOM 739 C C . TYR A 1 92 ? -7.777 -1.733 15.352 1.00 94.00 92 TYR A C 1
ATOM 741 O O . TYR A 1 92 ? -8.615 -2.548 14.970 1.00 94.00 92 TYR A O 1
ATOM 749 N N . PRO A 1 93 ? -8.128 -0.663 16.087 1.00 93.19 93 PRO A N 1
A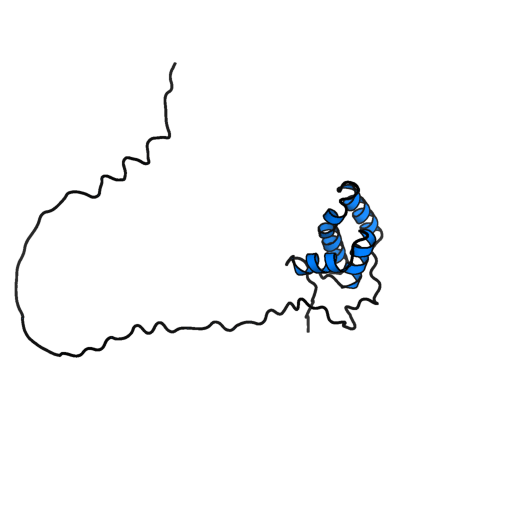TOM 750 C CA . PRO A 1 93 ? -9.512 -0.417 16.462 1.00 93.19 93 PRO A CA 1
ATOM 751 C C . PRO A 1 93 ? -10.379 -0.110 15.234 1.00 93.19 93 PRO A C 1
ATOM 753 O O . PRO A 1 93 ? -9.905 0.389 14.203 1.00 93.19 93 PRO A O 1
ATOM 756 N N . GLU A 1 94 ? -11.679 -0.364 15.369 1.00 89.25 94 GLU A N 1
ATOM 757 C CA . GLU A 1 94 ? -12.668 -0.062 14.335 1.00 89.25 94 GLU A CA 1
ATOM 758 C C . GLU A 1 94 ? -12.608 1.420 13.908 1.00 89.25 94 GLU A C 1
ATOM 760 O O . GLU A 1 94 ? -12.354 2.327 14.704 1.00 89.25 94 GLU A O 1
ATOM 765 N N . GLY A 1 95 ? -12.754 1.666 12.604 1.00 89.00 95 GLY A N 1
ATOM 766 C CA . GLY A 1 95 ? -12.586 2.992 11.988 1.00 89.00 95 GLY A CA 1
ATOM 767 C C . GLY A 1 95 ? -11.137 3.405 11.675 1.00 89.00 95 GLY A C 1
ATOM 768 O O . GLY A 1 95 ? -10.931 4.300 10.858 1.00 89.00 95 GLY A O 1
ATOM 769 N N . HIS A 1 96 ? -10.122 2.727 12.228 1.00 91.62 96 HIS A N 1
ATOM 770 C CA . HIS A 1 96 ? -8.700 3.038 11.991 1.00 91.62 96 HIS A CA 1
ATOM 771 C C . HIS A 1 96 ? -7.949 1.935 11.230 1.00 91.62 96 HIS A C 1
ATOM 773 O O . HIS A 1 96 ? -6.719 1.856 11.274 1.00 91.62 96 HIS A O 1
ATOM 779 N N . LYS A 1 97 ? -8.675 1.137 10.436 1.00 90.50 97 LYS A N 1
ATOM 780 C CA . LYS A 1 97 ? -8.133 0.028 9.624 1.00 90.50 97 LYS A CA 1
ATOM 781 C C . LYS A 1 97 ? -7.050 0.465 8.627 1.00 90.50 97 LYS A C 1
ATOM 783 O O . LYS A 1 97 ? -6.196 -0.335 8.266 1.00 90.50 97 LYS A O 1
ATOM 788 N N . ARG A 1 98 ? -6.990 1.758 8.273 1.00 92.56 98 ARG A N 1
ATOM 789 C CA . ARG A 1 98 ? -5.893 2.367 7.488 1.00 92.56 98 ARG A CA 1
ATOM 790 C C . ARG A 1 98 ? -4.492 2.091 8.048 1.00 92.56 98 ARG A C 1
ATOM 792 O O . ARG A 1 98 ? -3.542 2.048 7.276 1.00 92.56 98 ARG A O 1
ATOM 799 N N . GLY A 1 99 ? -4.355 1.907 9.364 1.00 92.38 99 GLY A N 1
ATOM 800 C CA . GLY A 1 99 ? -3.072 1.592 10.000 1.00 92.38 99 GLY A CA 1
ATOM 801 C C . GLY A 1 99 ? -2.510 0.228 9.592 1.00 92.38 99 GLY A C 1
ATOM 802 O O . GLY A 1 99 ? -1.294 0.059 9.560 1.00 92.38 99 GLY A O 1
ATOM 803 N N . ALA A 1 100 ? -3.376 -0.709 9.195 1.00 95.69 100 ALA A N 1
ATOM 804 C CA . ALA A 1 100 ? -2.987 -2.043 8.752 1.00 95.69 100 ALA A CA 1
ATOM 805 C C . ALA A 1 100 ? -2.417 -2.076 7.321 1.00 95.69 100 ALA A C 1
ATOM 807 O O . ALA A 1 100 ? -2.022 -3.136 6.848 1.00 95.69 100 ALA A O 1
ATOM 808 N N . MET A 1 101 ? -2.341 -0.944 6.614 1.00 95.19 101 MET A N 1
ATOM 809 C CA . MET A 1 101 ? -1.895 -0.916 5.217 1.00 95.19 101 MET A CA 1
ATOM 810 C C . MET A 1 101 ? -0.454 -1.407 5.038 1.00 95.19 101 MET A C 1
ATOM 812 O O . MET A 1 101 ? -0.196 -2.227 4.164 1.00 95.19 101 MET A O 1
ATOM 816 N N . ILE A 1 102 ? 0.471 -0.950 5.887 1.00 95.38 102 ILE A N 1
ATOM 817 C CA . ILE A 1 102 ? 1.886 -1.344 5.825 1.00 95.38 102 ILE A CA 1
ATOM 818 C C . ILE A 1 102 ? 2.062 -2.857 6.044 1.00 95.38 102 ILE A C 1
ATOM 820 O O . ILE A 1 102 ? 2.663 -3.498 5.182 1.00 95.38 102 ILE A O 1
ATOM 824 N N . PRO A 1 103 ? 1.540 -3.468 7.131 1.00 95.81 103 PRO A N 1
ATOM 825 C CA . PRO A 1 103 ? 1.722 -4.903 7.338 1.00 95.81 103 PRO A CA 1
ATOM 826 C C . PRO A 1 103 ? 0.986 -5.760 6.297 1.00 95.81 103 PRO A C 1
ATOM 828 O O . PRO A 1 103 ? 1.455 -6.849 5.977 1.00 95.81 103 PRO A O 1
ATOM 831 N N . LEU A 1 104 ? -0.127 -5.284 5.726 1.00 96.38 104 LEU A N 1
ATOM 832 C CA . LEU A 1 104 ? -0.809 -5.993 4.638 1.00 96.38 104 LEU A CA 1
ATOM 833 C C . LEU A 1 104 ? -0.015 -5.964 3.330 1.00 96.38 104 LEU A C 1
ATOM 835 O O . LEU A 1 104 ? 0.068 -6.986 2.651 1.00 96.38 104 LEU A O 1
ATOM 839 N N . LEU A 1 105 ? 0.595 -4.825 2.993 1.00 96.69 105 LEU A N 1
ATOM 840 C CA . LEU A 1 105 ? 1.476 -4.713 1.831 1.00 96.69 105 LEU A CA 1
ATOM 841 C C . LEU A 1 105 ? 2.736 -5.571 1.989 1.00 96.69 105 LEU A C 1
ATOM 843 O O . LEU A 1 105 ? 3.108 -6.268 1.049 1.00 96.69 105 LEU A O 1
ATOM 847 N N . ASP A 1 106 ? 3.342 -5.599 3.181 1.00 95.50 106 ASP A N 1
ATOM 848 C CA . ASP A 1 106 ? 4.487 -6.478 3.474 1.00 95.50 106 ASP A CA 1
ATOM 849 C C . ASP A 1 106 ? 4.112 -7.957 3.304 1.00 95.50 106 ASP A C 1
ATOM 851 O O . ASP A 1 106 ? 4.833 -8.740 2.684 1.00 95.50 106 ASP A O 1
ATOM 855 N N . LEU A 1 107 ? 2.931 -8.347 3.786 1.00 96.25 107 LEU A N 1
ATOM 856 C CA . LEU A 1 107 ? 2.433 -9.710 3.642 1.00 96.25 107 LEU A CA 1
ATOM 857 C C . LEU A 1 107 ? 2.156 -10.079 2.174 1.00 96.25 107 LEU A C 1
ATOM 859 O O . LEU A 1 107 ? 2.459 -11.199 1.756 1.00 96.25 107 LEU A O 1
ATOM 863 N N . ALA A 1 108 ? 1.640 -9.139 1.380 1.00 95.69 108 ALA A N 1
ATOM 864 C CA . ALA A 1 108 ? 1.432 -9.320 -0.054 1.00 95.69 108 ALA A CA 1
ATOM 865 C C . ALA A 1 108 ? 2.754 -9.460 -0.825 1.00 95.69 108 ALA A C 1
ATOM 867 O O . ALA A 1 108 ? 2.876 -10.342 -1.678 1.00 95.69 108 ALA A O 1
ATOM 868 N N . GLN A 1 109 ? 3.764 -8.656 -0.482 1.00 95.12 109 GLN A N 1
ATOM 869 C CA . GLN A 1 109 ? 5.100 -8.730 -1.076 1.00 95.12 109 GLN A CA 1
ATOM 870 C C . GLN A 1 109 ? 5.768 -10.080 -0.794 1.00 95.12 109 GLN A C 1
ATOM 872 O O . GLN A 1 109 ? 6.322 -10.710 -1.695 1.00 95.12 109 GLN A O 1
ATOM 877 N N . ARG A 1 110 ? 5.668 -10.575 0.447 1.00 94.44 110 ARG A N 1
ATOM 878 C CA . ARG A 1 110 ? 6.190 -11.899 0.826 1.00 94.44 110 ARG A CA 1
ATOM 879 C C . ARG A 1 110 ? 5.506 -13.032 0.068 1.00 94.44 110 ARG A C 1
ATOM 881 O O . ARG A 1 110 ? 6.164 -14.006 -0.278 1.00 94.44 110 ARG A O 1
ATOM 888 N N . GLN A 1 111 ? 4.201 -12.917 -0.184 1.00 95.19 111 GLN A N 1
ATOM 889 C CA . GLN A 1 111 ? 3.468 -13.913 -0.967 1.00 95.19 111 GLN A CA 1
ATOM 890 C C . GLN A 1 111 ? 3.875 -13.892 -2.448 1.00 95.19 111 GLN A C 1
ATOM 892 O O . GLN A 1 111 ? 3.963 -14.948 -3.065 1.00 95.19 111 GLN A O 1
ATOM 897 N N . SER A 1 112 ? 4.138 -12.711 -3.002 1.00 90.94 112 SER A N 1
ATOM 898 C CA . SER A 1 112 ? 4.395 -12.506 -4.435 1.00 90.94 112 SER A CA 1
ATOM 899 C C . SER A 1 112 ? 5.860 -12.731 -4.837 1.00 90.94 112 SER A C 1
ATOM 901 O O . SER A 1 112 ? 6.271 -12.351 -5.926 1.00 90.94 112 SER A O 1
ATOM 903 N N . GLY A 1 113 ? 6.673 -13.344 -3.971 1.00 88.94 113 GLY A N 1
ATOM 904 C CA . GLY A 1 113 ? 8.076 -13.643 -4.275 1.00 88.94 113 GLY A CA 1
ATOM 905 C C . GLY A 1 113 ? 9.034 -12.460 -4.098 1.00 88.94 113 GLY A C 1
ATOM 906 O O . GLY A 1 113 ? 10.110 -12.464 -4.684 1.00 88.94 113 GLY A O 1
ATOM 907 N N . GLY A 1 114 ? 8.673 -11.460 -3.285 1.00 88.50 114 GLY A N 1
ATOM 908 C CA . GLY A 1 114 ? 9.570 -10.364 -2.889 1.00 88.50 114 GLY A CA 1
ATOM 909 C C . GLY A 1 114 ? 9.347 -9.035 -3.615 1.00 88.50 114 GLY A C 1
ATOM 910 O O . GLY A 1 114 ? 9.971 -8.038 -3.251 1.00 88.50 114 GLY A O 1
ATOM 911 N N . TRP A 1 115 ? 8.420 -8.986 -4.568 1.00 91.25 115 TRP A N 1
ATOM 912 C CA . TRP A 1 115 ? 7.976 -7.765 -5.244 1.00 91.25 115 TRP A CA 1
ATOM 913 C C . TRP A 1 115 ? 6.460 -7.592 -5.098 1.00 91.25 115 TRP A C 1
ATOM 915 O O . TRP A 1 115 ? 5.783 -8.469 -4.566 1.00 91.25 115 TRP A O 1
ATOM 925 N N . LEU A 1 116 ? 5.929 -6.435 -5.478 1.00 92.88 116 LEU A N 1
ATOM 926 C CA . LEU A 1 116 ? 4.559 -6.035 -5.173 1.00 92.88 116 LEU A CA 1
ATOM 927 C C . LEU A 1 116 ? 3.810 -5.650 -6.465 1.00 92.88 116 LEU A C 1
ATOM 929 O O . LEU A 1 116 ? 3.946 -4.504 -6.899 1.00 92.88 116 LEU A O 1
ATOM 933 N N . PRO A 1 117 ? 3.034 -6.579 -7.067 1.00 92.75 117 PRO A N 1
ATOM 934 C CA . PRO A 1 117 ? 2.256 -6.307 -8.278 1.00 92.75 117 PRO A CA 1
ATOM 935 C C . PRO A 1 117 ? 1.112 -5.328 -8.022 1.00 92.75 117 PRO A C 1
ATOM 937 O O . PRO A 1 117 ? 0.566 -5.264 -6.911 1.00 92.75 117 PRO A O 1
ATOM 940 N N . ILE A 1 118 ? 0.672 -4.624 -9.066 1.00 93.44 118 ILE A N 1
ATOM 941 C CA . ILE A 1 118 ? -0.446 -3.677 -8.975 1.00 93.44 118 ILE A CA 1
ATOM 942 C C . ILE A 1 118 ? -1.735 -4.356 -8.492 1.00 93.44 118 ILE A C 1
ATOM 944 O O . ILE A 1 118 ? -2.463 -3.810 -7.657 1.00 93.44 118 ILE A O 1
ATOM 948 N N . SER A 1 119 ? -1.970 -5.598 -8.907 1.00 94.12 119 SER A N 1
ATOM 949 C CA . SER A 1 119 ? -3.119 -6.400 -8.480 1.00 94.12 119 SER A CA 1
ATOM 950 C C . SER A 1 119 ? -3.120 -6.697 -6.983 1.00 94.12 119 SER A C 1
ATOM 952 O O . SER A 1 119 ? -4.175 -6.697 -6.345 1.00 94.12 119 SER A O 1
ATOM 954 N N . ALA A 1 120 ? -1.945 -6.883 -6.374 1.00 95.06 120 ALA A N 1
ATOM 955 C CA . ALA A 1 120 ? -1.852 -7.052 -4.928 1.00 95.06 120 ALA A CA 1
ATOM 956 C C . ALA A 1 120 ? -2.244 -5.768 -4.184 1.00 95.06 120 ALA A C 1
ATOM 958 O O . ALA A 1 120 ? -2.933 -5.821 -3.163 1.00 95.06 120 ALA A O 1
ATOM 959 N N . MET A 1 121 ? -1.878 -4.603 -4.724 1.00 95.38 121 MET A N 1
ATOM 960 C CA . MET A 1 121 ? -2.284 -3.307 -4.172 1.00 95.38 121 MET A CA 1
ATOM 961 C C . MET A 1 121 ? -3.793 -3.098 -4.258 1.00 95.38 121 MET A C 1
ATOM 963 O O . MET A 1 121 ? -4.402 -2.621 -3.297 1.00 95.38 121 MET A O 1
ATOM 967 N N . HIS A 1 122 ? -4.402 -3.487 -5.383 1.00 95.31 122 HIS A N 1
ATOM 968 C CA . HIS A 1 122 ? -5.854 -3.485 -5.549 1.00 95.31 122 HIS A CA 1
ATOM 969 C C . HIS A 1 122 ? -6.530 -4.340 -4.479 1.00 95.31 122 HIS A C 1
ATOM 971 O O . HIS A 1 122 ? -7.443 -3.864 -3.804 1.00 95.31 122 HIS A O 1
ATOM 977 N N . LYS A 1 123 ? -6.027 -5.558 -4.251 1.00 95.50 123 LYS A N 1
ATOM 978 C CA . LYS A 1 123 ? -6.590 -6.460 -3.245 1.00 95.50 123 LYS A CA 1
ATOM 979 C C . LYS A 1 123 ? -6.510 -5.889 -1.832 1.00 95.50 123 LYS A C 1
ATOM 981 O O . LYS A 1 123 ? -7.470 -5.977 -1.069 1.00 95.50 123 LYS A O 1
ATOM 986 N N . VAL A 1 124 ? -5.391 -5.263 -1.473 1.00 95.75 124 VAL A N 1
ATOM 987 C CA . VAL A 1 124 ? -5.246 -4.593 -0.169 1.00 95.75 124 VAL A CA 1
ATOM 988 C C . VAL A 1 124 ? -6.213 -3.411 -0.041 1.00 95.75 124 VAL A C 1
ATOM 990 O O . VAL A 1 124 ? -6.807 -3.220 1.022 1.00 95.75 124 VAL A O 1
ATOM 993 N N . ALA A 1 125 ? -6.413 -2.643 -1.115 1.00 95.94 125 ALA A N 1
ATOM 994 C CA . ALA A 1 125 ? -7.372 -1.542 -1.141 1.00 95.94 125 ALA A CA 1
ATOM 995 C C . ALA A 1 125 ? -8.813 -2.031 -0.908 1.00 95.94 125 ALA A C 1
ATOM 997 O O . ALA A 1 125 ?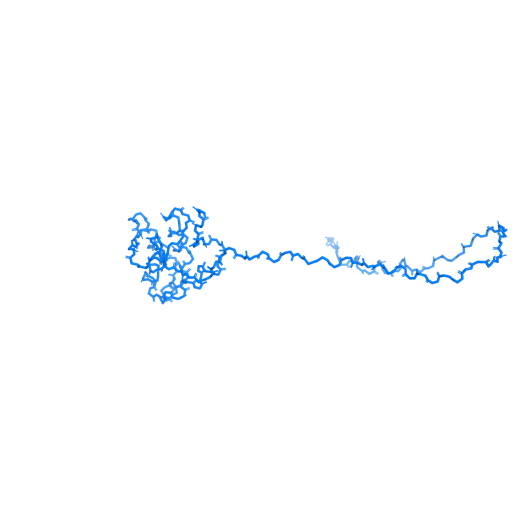 -9.538 -1.424 -0.118 1.00 95.94 125 ALA A O 1
ATOM 998 N N . GLU A 1 126 ? -9.197 -3.150 -1.532 1.00 94.69 126 GLU A N 1
ATOM 999 C CA . GLU A 1 126 ? -10.500 -3.800 -1.338 1.00 94.69 126 GLU A CA 1
ATOM 1000 C C . GLU A 1 126 ? -10.708 -4.246 0.113 1.00 94.69 126 GLU A C 1
ATOM 1002 O O . GLU A 1 126 ? -11.724 -3.915 0.717 1.00 94.69 126 GLU A O 1
ATOM 1007 N N . ILE A 1 127 ? -9.728 -4.938 0.707 1.00 94.38 127 ILE A N 1
ATOM 1008 C CA . ILE A 1 127 ? -9.816 -5.436 2.092 1.00 94.38 127 ILE A CA 1
ATOM 1009 C C . ILE A 1 127 ? -10.004 -4.285 3.088 1.00 94.38 127 ILE A C 1
ATOM 1011 O O . ILE A 1 127 ? -10.776 -4.391 4.042 1.00 94.38 127 ILE A O 1
ATOM 1015 N N . LEU A 1 128 ? -9.297 -3.173 2.875 1.00 93.69 128 LEU A N 1
ATOM 1016 C CA . LEU A 1 128 ? -9.355 -2.007 3.754 1.00 93.69 128 LEU A CA 1
ATOM 1017 C C . LEU A 1 128 ? -10.502 -1.043 3.430 1.00 93.69 128 LEU A C 1
ATOM 1019 O O . LEU A 1 128 ? -10.708 -0.100 4.195 1.00 93.69 128 LEU A O 1
ATOM 1023 N N . ASN A 1 129 ? -11.240 -1.261 2.336 1.00 94.50 129 ASN A N 1
ATOM 1024 C CA . ASN A 1 129 ? -12.221 -0.319 1.790 1.00 94.50 129 ASN A CA 1
ATOM 1025 C C . ASN A 1 129 ? -11.639 1.095 1.598 1.00 94.50 129 ASN A C 1
ATOM 1027 O O . ASN A 1 129 ? -12.254 2.102 1.954 1.00 94.50 129 ASN A O 1
ATOM 1031 N N . LEU A 1 130 ? -10.4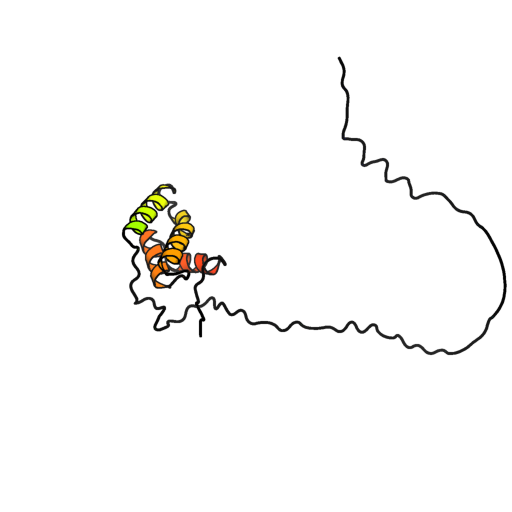21 1.175 1.056 1.00 94.06 130 LEU A N 1
ATOM 1032 C CA . LEU A 1 130 ? -9.729 2.432 0.772 1.00 94.06 130 LEU A CA 1
ATOM 1033 C C . LEU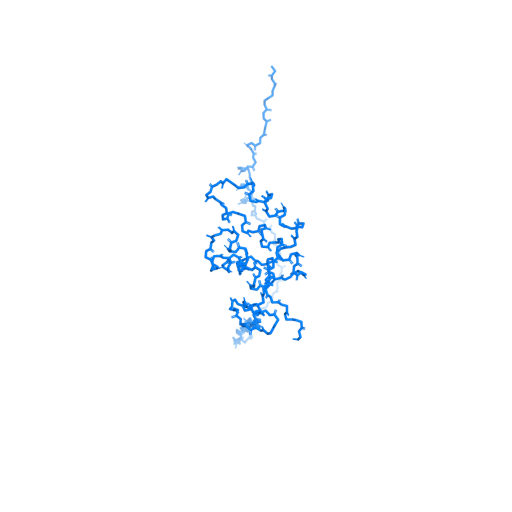 A 1 130 ? -9.610 2.660 -0.738 1.00 94.06 130 LEU A C 1
ATOM 1035 O O . LEU A 1 130 ? -9.530 1.706 -1.511 1.00 94.06 130 LEU A O 1
ATOM 1039 N N . PRO A 1 131 ? -9.541 3.922 -1.194 1.00 96.06 131 PRO A N 1
ATOM 1040 C CA . PRO A 1 131 ? -9.232 4.201 -2.587 1.00 96.06 131 PRO A CA 1
ATOM 1041 C C . PRO A 1 131 ? -7.815 3.715 -2.921 1.00 96.06 131 PRO A C 1
ATOM 1043 O O . PRO A 1 131 ? -6.863 3.993 -2.187 1.00 96.06 131 PRO A O 1
ATOM 1046 N N . ARG A 1 132 ? -7.670 3.041 -4.068 1.00 95.38 132 ARG A N 1
ATOM 1047 C CA . ARG A 1 132 ? -6.408 2.434 -4.544 1.00 95.38 132 ARG A CA 1
ATOM 1048 C C . ARG A 1 132 ? -5.236 3.419 -4.554 1.00 95.38 132 ARG A C 1
ATOM 1050 O O . ARG A 1 132 ? -4.123 3.054 -4.193 1.00 95.38 132 ARG A O 1
ATOM 1057 N N . MET A 1 133 ? -5.515 4.692 -4.852 1.00 95.44 133 MET A N 1
ATOM 1058 C CA . MET A 1 133 ? -4.514 5.763 -4.859 1.00 95.44 133 MET A CA 1
ATOM 1059 C C . MET A 1 133 ? -3.757 5.890 -3.529 1.00 95.44 133 MET A C 1
ATOM 1061 O O . MET A 1 133 ? -2.547 6.082 -3.531 1.00 95.44 133 MET A O 1
ATOM 1065 N N . ARG A 1 134 ? -4.429 5.706 -2.384 1.00 95.38 134 ARG A N 1
ATOM 1066 C CA . ARG A 1 134 ? -3.771 5.768 -1.065 1.00 95.38 134 ARG A CA 1
ATOM 1067 C C . ARG A 1 134 ? -2.778 4.635 -0.856 1.00 95.38 134 ARG A C 1
ATOM 1069 O O . ARG A 1 134 ? -1.765 4.820 -0.194 1.00 95.38 134 ARG A O 1
ATOM 1076 N N . VAL A 1 135 ? -3.060 3.474 -1.436 1.00 95.94 135 VAL A N 1
ATOM 1077 C CA . VAL A 1 135 ? -2.159 2.324 -1.383 1.00 95.94 135 VAL A CA 1
ATOM 1078 C C . VAL A 1 135 ? -0.946 2.571 -2.284 1.00 95.94 135 VAL A C 1
ATOM 1080 O O . VAL A 1 135 ? 0.178 2.289 -1.873 1.00 95.94 135 VAL A O 1
ATOM 1083 N N . TYR A 1 136 ? -1.146 3.182 -3.460 1.00 94.88 136 TYR A N 1
ATOM 1084 C CA . TYR A 1 136 ? -0.055 3.605 -4.353 1.00 94.88 136 TYR A CA 1
ATOM 1085 C C . TYR A 1 136 ? 0.885 4.607 -3.702 1.00 94.88 136 TYR A C 1
ATOM 1087 O O . TYR A 1 136 ? 2.101 4.435 -3.768 1.00 94.88 136 TYR A O 1
ATOM 1095 N N . GLU A 1 137 ? 0.335 5.617 -3.030 1.00 94.19 137 GLU A N 1
ATOM 1096 C CA . GLU A 1 137 ? 1.119 6.596 -2.274 1.00 94.19 137 GLU A CA 1
ATOM 1097 C C . GLU A 1 137 ? 2.010 5.894 -1.247 1.00 94.19 137 GLU A C 1
ATOM 1099 O O . GLU A 1 137 ? 3.210 6.132 -1.201 1.00 94.19 137 GLU A O 1
ATOM 1104 N N . VAL A 1 138 ? 1.456 4.964 -0.468 1.00 94.75 138 VAL A N 1
ATOM 1105 C CA . VAL A 1 138 ? 2.219 4.266 0.573 1.00 94.75 138 VAL A CA 1
ATOM 1106 C C . VAL A 1 138 ? 3.295 3.350 -0.014 1.00 94.75 138 VAL A C 1
ATOM 1108 O O . VAL A 1 138 ? 4.428 3.372 0.465 1.00 94.75 138 VAL A O 1
ATOM 1111 N N . ALA A 1 139 ? 2.999 2.583 -1.065 1.00 93.75 139 ALA A N 1
ATOM 1112 C CA . ALA A 1 139 ? 4.008 1.689 -1.639 1.00 93.75 139 ALA A CA 1
ATOM 1113 C C . ALA A 1 139 ? 5.098 2.422 -2.431 1.00 93.75 139 ALA A C 1
ATOM 1115 O O . ALA A 1 139 ? 6.200 1.907 -2.567 1.00 93.75 139 ALA A O 1
ATOM 1116 N N . THR A 1 140 ? 4.808 3.609 -2.966 1.00 91.38 140 THR A N 1
ATOM 1117 C CA . THR A 1 140 ? 5.826 4.457 -3.610 1.00 91.38 140 THR A CA 1
ATOM 1118 C C . THR A 1 140 ? 6.648 5.246 -2.594 1.00 91.38 140 THR A C 1
ATOM 1120 O O . THR A 1 140 ? 7.804 5.562 -2.864 1.00 91.38 140 THR A O 1
ATOM 1123 N N . PHE A 1 141 ? 6.074 5.544 -1.427 1.00 92.50 141 PHE A N 1
ATOM 1124 C CA . PHE A 1 141 ? 6.722 6.314 -0.371 1.00 92.50 141 PHE A CA 1
ATOM 1125 C C . PHE A 1 141 ? 7.792 5.520 0.388 1.00 92.50 141 PHE A C 1
ATOM 1127 O O . PHE A 1 141 ? 8.849 6.064 0.711 1.00 92.50 141 PHE A O 1
ATOM 1134 N N . TYR A 1 142 ? 7.540 4.242 0.683 1.00 92.88 142 TYR A N 1
ATOM 1135 C CA . TYR A 1 142 ? 8.494 3.407 1.414 1.00 92.88 142 TYR A CA 1
ATOM 1136 C C . TYR A 1 142 ? 9.426 2.648 0.470 1.00 92.88 142 TYR A C 1
ATOM 1138 O O . TYR A 1 142 ? 8.988 1.885 -0.384 1.00 92.88 142 TYR A O 1
ATOM 1146 N N . THR A 1 143 ? 10.732 2.775 0.703 1.00 89.62 143 THR A N 1
ATOM 1147 C CA . THR A 1 143 ? 11.783 2.125 -0.098 1.00 89.62 143 THR A CA 1
ATOM 1148 C C . THR A 1 143 ? 11.854 0.601 0.062 1.00 89.62 143 THR A C 1
ATOM 1150 O O . THR A 1 143 ? 12.562 -0.052 -0.695 1.00 89.62 143 THR A O 1
ATOM 1153 N N . MET A 1 144 ? 11.141 0.020 1.035 1.00 92.00 144 MET A N 1
ATOM 1154 C CA . MET A 1 144 ? 11.092 -1.432 1.266 1.00 92.00 144 MET A CA 1
ATOM 1155 C C . MET A 1 144 ? 10.254 -2.181 0.220 1.00 92.00 144 MET A C 1
ATOM 1157 O O . MET A 1 144 ? 10.497 -3.361 -0.040 1.00 92.00 144 MET A O 1
ATOM 1161 N N . PHE A 1 145 ? 9.260 -1.508 -0.365 1.00 92.12 145 PHE A N 1
ATOM 1162 C CA . PHE A 1 145 ? 8.339 -2.122 -1.312 1.00 92.12 145 PHE A CA 1
ATOM 1163 C C . PHE A 1 145 ? 8.920 -2.066 -2.722 1.00 92.12 145 PHE A C 1
ATOM 1165 O O . PHE A 1 145 ? 8.998 -1.010 -3.352 1.00 92.12 145 PHE A O 1
ATOM 1172 N N . ILE A 1 146 ? 9.319 -3.230 -3.229 1.00 89.50 146 ILE A N 1
ATOM 1173 C CA . ILE A 1 146 ? 9.851 -3.370 -4.583 1.00 89.50 146 ILE A CA 1
ATOM 1174 C C . ILE A 1 146 ? 8.667 -3.523 -5.539 1.00 89.50 146 ILE A C 1
ATOM 1176 O O . ILE A 1 146 ? 7.914 -4.485 -5.433 1.00 89.50 146 ILE A O 1
ATOM 1180 N N . ARG A 1 147 ? 8.495 -2.575 -6.464 1.00 84.12 147 ARG A N 1
ATOM 1181 C CA . ARG A 1 147 ? 7.407 -2.571 -7.468 1.00 84.12 147 ARG A CA 1
ATOM 1182 C C . ARG A 1 147 ? 7.872 -2.925 -8.880 1.00 84.12 147 ARG A C 1
ATOM 1184 O O . ARG A 1 147 ? 7.050 -3.117 -9.759 1.00 84.12 147 ARG A O 1
ATOM 1191 N N . LEU A 1 148 ? 9.182 -2.947 -9.103 1.00 70.25 148 LEU A N 1
ATOM 1192 C CA . LEU A 1 148 ? 9.795 -3.211 -10.397 1.00 70.25 148 LEU A CA 1
ATOM 1193 C C . LEU A 1 148 ? 10.903 -4.223 -10.188 1.00 70.25 148 LEU A C 1
ATOM 1195 O O . LEU A 1 148 ? 11.847 -3.974 -9.438 1.00 70.25 148 LEU A O 1
ATOM 1199 N N . LEU A 1 149 ? 10.773 -5.352 -10.865 1.00 53.72 149 LEU A N 1
ATOM 1200 C CA . LEU A 1 149 ? 11.859 -6.284 -11.062 1.00 53.72 149 LEU A CA 1
ATOM 1201 C C . LEU A 1 149 ? 12.291 -6.117 -12.521 1.00 53.72 149 LEU A C 1
ATOM 1203 O O . LEU A 1 149 ? 11.906 -6.890 -13.386 1.00 53.72 149 LEU A O 1
ATOM 1207 N N . ASN A 1 150 ? 13.065 -5.064 -12.807 1.00 45.12 150 ASN A N 1
ATOM 1208 C CA . ASN A 1 150 ? 13.852 -5.028 -14.039 1.00 45.12 150 ASN A CA 1
ATOM 1209 C C . ASN A 1 150 ? 14.952 -6.096 -13.893 1.00 45.12 150 ASN A C 1
ATOM 1211 O O . ASN A 1 150 ? 16.075 -5.799 -13.495 1.00 45.12 150 ASN A O 1
ATOM 1215 N N . LEU A 1 151 ? 14.609 -7.363 -14.132 1.00 43.78 151 LEU A N 1
ATOM 1216 C CA . LEU A 1 151 ? 15.568 -8.418 -14.453 1.00 43.78 151 LEU A CA 1
ATOM 1217 C C . LEU A 1 151 ? 15.459 -8.729 -15.948 1.00 43.78 151 LEU A C 1
ATOM 1219 O O . LEU A 1 151 ? 15.086 -9.835 -16.315 1.00 43.78 151 LEU A O 1
ATOM 1223 N N . THR A 1 152 ? 15.800 -7.756 -16.794 1.00 37.66 152 THR A N 1
ATOM 1224 C CA . THR A 1 152 ? 16.307 -7.973 -18.162 1.00 37.66 152 THR A CA 1
ATOM 1225 C C . THR A 1 152 ? 17.129 -6.775 -18.595 1.00 37.66 152 THR A C 1
ATOM 1227 O O . THR A 1 152 ? 16.575 -5.655 -18.513 1.00 37.66 152 THR A O 1
#

InterPro domains:
  IPR036249 Thioredoxin-like superfamily [SSF52833] (77-145)
  IPR041921 NADH-quinone oxidoreductase subunit E, N-terminal [G3DSA:1.10.10.1590] (75-147)

Radius of gyration: 34.78 Å; chains: 1; bounding box: 86×63×78 Å

Sequence (152 aa):
MKLITNQKCWRTVLRNIIFRKNRKILSNTMLSSLRTGVQGVWRAASRSIQTSSALQHDSLFVHRDTPEDNPDIPFEFSEANKKRVEALLGIYPEGHKRGAMIPLLDLAQRQSGGWLPISAMHKVAEILNLPRMRVYEVATFYTMFIRLLNLT

Secondary structure (DSSP, 8-state):
------SS-SSSSTTSSSS------------------------------PPPP-PPPS--SS----SSS-TTS-----HHHHHHHHHHHHHSPTT-GGGGHHHHHHHHHHHTTSS--HHHHHHHHHHHT--HHHHHHHHHH-TT--------

Foldseek 3Di:
DDDDDDDPDDPPPPPPPPDDDDDDDDDDDDDDDDDDDPDDDPPPPPPPDDDDPPDDDPDDLDDDDDPVADQVPADDDDPVVVVVLVVLQVVDDPPVSVVSLVVQQVSQCVVVVNAGGLNSLVVSCVVSVHDSVVSSCVLSVDPSHHHDDPPD